Protein AF-A0A953Q3R1-F1 (afdb_monomer_lite)

Structure (mmCIF, N/CA/C/O backbone):
data_AF-A0A953Q3R1-F1
#
_entry.id   AF-A0A953Q3R1-F1
#
loop_
_atom_site.group_PDB
_atom_site.id
_atom_site.type_symbol
_atom_site.label_atom_id
_atom_site.label_alt_id
_atom_site.label_comp_id
_atom_site.label_asym_id
_atom_site.label_entity_id
_atom_site.label_seq_id
_atom_site.pdbx_PDB_ins_code
_atom_site.Cartn_x
_atom_site.Cartn_y
_atom_site.Cartn_z
_atom_site.occupancy
_atom_site.B_iso_or_equiv
_atom_site.auth_seq_id
_atom_site.auth_comp_id
_atom_site.auth_asym_id
_atom_site.auth_atom_id
_atom_site.pdbx_PDB_model_num
ATOM 1 N N . MET A 1 1 ? -3.026 -14.403 -9.479 1.00 93.06 1 MET A N 1
ATOM 2 C CA . MET A 1 1 ? -3.197 -15.308 -8.324 1.00 93.06 1 MET A CA 1
ATOM 3 C C . MET A 1 1 ? -4.634 -15.255 -7.835 1.00 93.06 1 MET A C 1
ATOM 5 O O . MET A 1 1 ? -5.093 -14.195 -7.421 1.00 93.06 1 MET A O 1
ATOM 9 N N . ARG A 1 2 ? -5.369 -16.370 -7.931 1.00 95.94 2 ARG A N 1
ATOM 10 C CA . ARG A 1 2 ? -6.785 -16.411 -7.538 1.00 95.94 2 ARG A CA 1
ATOM 11 C C . ARG A 1 2 ? -7.108 -17.601 -6.642 1.00 95.94 2 ARG A C 1
ATOM 13 O O . ARG A 1 2 ? -6.567 -18.674 -6.892 1.00 95.94 2 ARG A O 1
ATOM 20 N N . GLN A 1 3 ? -8.003 -17.408 -5.670 1.00 97.19 3 GLN A N 1
ATOM 21 C CA . GLN A 1 3 ? -8.565 -18.474 -4.820 1.00 97.19 3 GLN A CA 1
ATOM 22 C C . GLN A 1 3 ? -7.529 -19.300 -4.040 1.00 97.19 3 GLN A C 1
ATOM 24 O O . GLN A 1 3 ? -7.697 -20.502 -3.844 1.00 97.19 3 GLN A O 1
ATOM 29 N N . ASN A 1 4 ? -6.450 -18.658 -3.593 1.00 98.00 4 ASN A N 1
ATOM 30 C CA . ASN A 1 4 ? -5.433 -19.294 -2.756 1.00 98.00 4 ASN A CA 1
ATOM 31 C C . ASN A 1 4 ? -5.727 -19.066 -1.272 1.00 98.00 4 ASN A C 1
ATOM 33 O O . ASN A 1 4 ? -6.305 -18.041 -0.914 1.00 98.00 4 ASN A O 1
ATOM 37 N N . TYR A 1 5 ? -5.265 -19.988 -0.425 1.00 98.56 5 TYR A N 1
ATOM 38 C CA . TYR A 1 5 ? -5.173 -19.786 1.019 1.00 98.56 5 TYR A CA 1
ATOM 39 C C . TYR A 1 5 ? -3.707 -19.888 1.452 1.00 98.56 5 TYR A C 1
ATOM 41 O O . TYR A 1 5 ? -3.136 -20.977 1.429 1.00 98.56 5 TYR A O 1
ATOM 49 N N . ALA A 1 6 ? -3.089 -18.756 1.791 1.00 98.38 6 ALA A N 1
ATOM 50 C CA . ALA A 1 6 ? -1.684 -18.675 2.189 1.00 98.38 6 ALA A CA 1
ATOM 51 C C . ALA A 1 6 ? -1.583 -18.241 3.652 1.00 98.38 6 ALA A C 1
ATOM 53 O O . ALA A 1 6 ? -1.945 -17.114 3.996 1.00 98.38 6 ALA A O 1
ATOM 54 N N . HIS A 1 7 ? -1.117 -19.133 4.523 1.00 98.56 7 HIS A N 1
ATOM 55 C CA . HIS A 1 7 ? -1.183 -18.893 5.957 1.00 98.56 7 HIS A CA 1
ATOM 56 C C . HIS A 1 7 ? 0.028 -19.412 6.725 1.00 98.56 7 HIS A C 1
ATOM 58 O O . HIS A 1 7 ? 0.685 -20.361 6.299 1.00 98.56 7 HIS A O 1
ATOM 64 N N . ASP A 1 8 ? 0.280 -18.787 7.879 1.00 98.44 8 ASP A N 1
ATOM 65 C CA . ASP A 1 8 ? 1.311 -19.176 8.848 1.00 98.44 8 ASP A CA 1
ATOM 66 C C . ASP A 1 8 ? 2.733 -19.251 8.239 1.00 98.44 8 ASP A C 1
ATOM 68 O O . ASP A 1 8 ? 3.597 -20.005 8.699 1.00 98.44 8 ASP A O 1
ATOM 72 N N . ASN A 1 9 ? 2.995 -18.464 7.188 1.00 97.75 9 ASN A N 1
ATOM 73 C CA . ASN A 1 9 ? 4.313 -18.387 6.569 1.00 97.75 9 ASN A CA 1
ATOM 74 C C . ASN A 1 9 ? 5.266 -17.501 7.382 1.00 97.75 9 ASN A C 1
ATOM 76 O O . ASN A 1 9 ? 4.878 -16.494 7.968 1.00 97.75 9 ASN A O 1
ATOM 80 N N . VAL A 1 10 ? 6.563 -17.818 7.326 1.00 96.62 10 VAL A N 1
ATOM 81 C CA . VAL A 1 10 ? 7.627 -16.906 7.796 1.00 96.62 10 VAL A CA 1
ATOM 82 C C . VAL A 1 10 ? 7.818 -15.727 6.825 1.00 96.62 10 VAL A C 1
ATOM 84 O O . VAL A 1 10 ? 8.312 -14.671 7.207 1.00 96.62 10 VAL A O 1
ATOM 87 N N . GLY A 1 11 ? 7.441 -15.913 5.559 1.00 95.06 11 GLY A N 1
ATOM 88 C CA . GLY A 1 11 ? 7.434 -14.880 4.523 1.00 95.06 11 GLY A CA 1
ATOM 89 C C . GLY A 1 11 ? 6.051 -14.247 4.334 1.00 95.06 11 GLY A C 1
ATOM 90 O O . GLY A 1 11 ? 5.187 -14.411 5.195 1.00 95.06 11 GLY A O 1
ATOM 91 N N . PRO A 1 12 ? 5.836 -13.516 3.228 1.00 97.44 12 PRO A N 1
ATOM 92 C CA . PRO A 1 12 ? 4.524 -12.978 2.887 1.00 97.44 12 PRO A CA 1
ATOM 93 C C . PRO A 1 12 ? 3.537 -14.070 2.465 1.00 97.44 12 PRO A C 1
ATOM 95 O O . PRO A 1 12 ? 3.939 -15.188 2.137 1.00 97.44 12 PRO A O 1
ATOM 98 N N . GLY A 1 13 ? 2.250 -13.723 2.436 1.00 98.31 13 GLY A N 1
ATOM 99 C CA . GLY A 1 13 ? 1.207 -14.591 1.891 1.00 98.31 13 GLY A CA 1
ATOM 100 C C . GLY A 1 13 ? 1.335 -14.736 0.373 1.00 98.31 13 GLY A C 1
ATOM 101 O O . GLY A 1 13 ? 1.533 -15.837 -0.137 1.00 98.31 13 GLY A O 1
ATOM 102 N N . LEU A 1 14 ? 1.257 -13.618 -0.352 1.00 98.38 14 LEU A N 1
ATOM 103 C CA . LEU A 1 14 ? 1.415 -13.534 -1.806 1.00 98.38 14 LEU A CA 1
ATOM 104 C C . LEU A 1 14 ? 2.330 -12.359 -2.158 1.00 98.38 14 LEU A C 1
ATOM 106 O O . LEU A 1 14 ? 2.181 -11.269 -1.610 1.00 98.38 14 LEU A O 1
ATOM 110 N N . TRP A 1 15 ? 3.266 -12.560 -3.084 1.00 98.25 15 TRP A N 1
ATOM 111 C CA . TRP A 1 15 ? 4.234 -11.527 -3.453 1.00 98.25 15 TRP A CA 1
ATOM 112 C C . TRP A 1 15 ? 4.624 -11.634 -4.922 1.00 98.25 15 TRP A C 1
ATOM 114 O O . TRP A 1 15 ? 5.048 -12.694 -5.383 1.00 98.25 15 TRP A O 1
ATOM 124 N N . THR A 1 16 ? 4.510 -10.525 -5.644 1.00 97.88 16 THR A N 1
ATOM 125 C CA . THR A 1 16 ? 5.228 -10.310 -6.903 1.00 97.88 16 THR A CA 1
ATOM 126 C C . THR A 1 16 ? 6.340 -9.311 -6.688 1.00 97.88 16 THR A C 1
ATOM 128 O O . THR A 1 16 ? 6.097 -8.202 -6.204 1.00 97.88 16 THR A O 1
ATOM 131 N N . ASP A 1 17 ? 7.531 -9.700 -7.111 1.00 96.69 17 ASP A N 1
ATOM 132 C CA . ASP A 1 17 ? 8.727 -8.883 -7.038 1.00 96.69 17 ASP A CA 1
ATOM 133 C C . ASP A 1 17 ? 9.319 -8.731 -8.439 1.00 96.69 17 ASP A C 1
ATOM 135 O O . ASP A 1 17 ? 9.545 -9.724 -9.135 1.00 96.69 17 ASP A O 1
ATOM 139 N N . ILE A 1 18 ? 9.559 -7.478 -8.825 1.00 96.75 18 ILE A N 1
ATOM 140 C CA . ILE A 1 18 ? 10.292 -7.054 -10.025 1.00 96.75 18 ILE A CA 1
ATOM 141 C C . ILE A 1 18 ? 9.583 -7.320 -11.356 1.00 96.75 18 ILE A C 1
ATOM 143 O O . ILE A 1 18 ? 9.464 -8.458 -11.800 1.00 96.75 18 ILE A O 1
ATOM 147 N N . ASN A 1 19 ? 9.246 -6.239 -12.071 1.00 96.50 19 ASN A N 1
ATOM 148 C CA . ASN A 1 19 ? 8.762 -6.263 -13.462 1.00 96.50 19 ASN A CA 1
ATOM 149 C C . ASN A 1 19 ? 7.569 -7.195 -13.699 1.00 96.50 19 ASN A C 1
ATOM 151 O O . ASN A 1 19 ? 7.420 -7.761 -14.784 1.00 96.50 19 ASN A O 1
ATOM 155 N N . ASN A 1 20 ? 6.723 -7.374 -12.689 1.00 97.31 20 ASN A N 1
ATOM 156 C CA . ASN A 1 20 ? 5.452 -8.038 -12.906 1.00 97.31 20 ASN A CA 1
ATOM 157 C C . ASN A 1 20 ? 4.489 -7.004 -13.471 1.00 97.31 20 ASN A C 1
ATOM 159 O O . ASN A 1 20 ? 4.447 -5.871 -12.997 1.00 97.31 20 ASN A O 1
ATOM 163 N N . ASP A 1 21 ? 3.748 -7.391 -14.496 1.00 96.88 21 ASP A N 1
ATOM 164 C CA . ASP A 1 21 ? 2.864 -6.495 -15.223 1.00 96.88 21 ASP A CA 1
ATOM 165 C C . ASP A 1 21 ? 1.551 -7.222 -15.518 1.00 96.88 21 ASP A C 1
ATOM 167 O O . ASP A 1 21 ? 1.567 -8.416 -15.833 1.00 96.88 21 ASP A O 1
ATOM 171 N N . TYR A 1 22 ? 0.423 -6.528 -15.376 1.00 97.44 22 TYR A N 1
ATOM 172 C CA . TYR A 1 22 ? -0.930 -7.091 -15.489 1.00 97.44 22 TYR A CA 1
ATOM 173 C C . TYR A 1 22 ? -1.185 -8.270 -14.534 1.00 97.44 22 TYR A C 1
ATOM 175 O O . TYR A 1 22 ? -1.497 -9.391 -14.949 1.00 97.44 22 TYR A O 1
ATOM 183 N N . VAL A 1 23 ? -1.064 -8.013 -13.226 1.00 97.75 23 VAL A N 1
ATOM 184 C CA . VAL A 1 23 ? -1.263 -9.021 -12.170 1.00 97.75 23 VAL A CA 1
ATOM 185 C C . VAL A 1 23 ? -2.607 -8.859 -11.465 1.00 97.75 23 VAL A C 1
ATOM 187 O O . VAL A 1 23 ? -2.874 -7.840 -10.838 1.00 97.75 23 VAL A O 1
ATOM 190 N N . ASP A 1 24 ? -3.397 -9.932 -11.438 1.00 98.19 24 ASP A N 1
ATOM 191 C CA . ASP A 1 24 ? -4.604 -10.006 -10.611 1.00 98.19 24 ASP A CA 1
ATOM 192 C C . ASP A 1 24 ? -4.358 -10.774 -9.308 1.00 98.19 24 ASP A C 1
ATOM 194 O O . ASP A 1 24 ? -4.009 -11.958 -9.346 1.00 98.19 24 ASP A O 1
ATOM 198 N N . TYR A 1 25 ? -4.648 -10.162 -8.164 1.00 98.75 25 TYR A N 1
ATOM 199 C CA . TYR A 1 25 ? -4.830 -10.830 -6.875 1.00 98.75 25 TYR A CA 1
ATOM 200 C C . TYR A 1 25 ? -6.314 -10.834 -6.541 1.00 98.75 25 TYR A C 1
ATOM 202 O O . TYR A 1 25 ? -6.860 -9.813 -6.131 1.00 98.75 25 TYR A O 1
ATOM 210 N N . GLU A 1 26 ? -6.985 -11.966 -6.732 1.00 98.81 26 GLU A N 1
ATOM 211 C CA . GLU A 1 26 ? -8.440 -12.020 -6.604 1.00 98.81 26 GLU A CA 1
ATOM 212 C C . GLU A 1 26 ? -8.941 -13.190 -5.754 1.00 98.81 26 GLU A C 1
ATOM 214 O O . GLU A 1 26 ? -8.576 -14.344 -5.986 1.00 98.81 26 GLU A O 1
ATOM 219 N N . ASN A 1 27 ? -9.869 -12.910 -4.834 1.00 98.75 27 ASN A N 1
ATOM 220 C CA . ASN A 1 27 ? -10.543 -13.925 -4.016 1.00 98.75 27 ASN A CA 1
ATOM 221 C C . ASN A 1 27 ? -9.566 -14.830 -3.243 1.00 98.75 27 ASN A C 1
ATOM 223 O O . ASN A 1 27 ? -9.834 -16.017 -3.071 1.00 98.75 27 ASN A O 1
ATOM 227 N N . ASN A 1 28 ? -8.405 -14.311 -2.838 1.00 98.88 28 ASN A N 1
ATOM 228 C CA . ASN A 1 28 ? -7.464 -15.037 -1.991 1.00 98.88 28 ASN A CA 1
ATOM 229 C C . ASN A 1 28 ? -7.772 -14.797 -0.512 1.00 98.88 28 ASN A C 1
ATOM 231 O O . ASN A 1 28 ? -8.385 -13.796 -0.139 1.00 98.88 28 ASN A O 1
ATOM 235 N N . HIS A 1 29 ? -7.287 -15.706 0.324 1.00 98.81 29 HIS A N 1
ATOM 236 C CA . HIS A 1 29 ? -7.254 -15.571 1.770 1.00 98.81 29 HIS A CA 1
ATOM 237 C C . HIS A 1 29 ? -5.799 -15.647 2.234 1.00 98.81 29 HIS A C 1
ATOM 239 O O . HIS A 1 29 ? -5.105 -16.621 1.938 1.00 98.81 29 HIS A O 1
ATOM 245 N N . THR A 1 30 ? -5.320 -14.629 2.937 1.00 98.81 30 THR A N 1
ATOM 246 C CA . THR A 1 30 ? -4.020 -14.661 3.614 1.00 98.81 30 THR A CA 1
ATOM 247 C C . THR A 1 30 ? -4.225 -14.514 5.116 1.00 98.81 30 THR A C 1
ATOM 249 O O . THR A 1 30 ? -5.105 -13.764 5.542 1.00 98.81 30 THR A O 1
ATOM 252 N N . ALA A 1 31 ? -3.499 -15.302 5.914 1.00 98.81 31 ALA A N 1
ATOM 253 C CA . ALA A 1 31 ? -3.668 -15.278 7.363 1.00 98.81 31 ALA A CA 1
ATOM 254 C C . ALA A 1 31 ? -2.389 -15.591 8.152 1.00 98.81 31 ALA A C 1
ATOM 256 O O . ALA A 1 31 ? -1.772 -16.634 7.932 1.00 98.81 31 ALA A O 1
ATOM 257 N N . ARG A 1 32 ? -2.069 -14.782 9.170 1.00 98.56 32 ARG A N 1
ATOM 258 C CA . ARG A 1 32 ? -0.986 -15.042 10.150 1.00 98.56 32 ARG A CA 1
ATOM 259 C C . ARG A 1 32 ? 0.399 -15.252 9.527 1.00 98.56 32 ARG A C 1
ATOM 261 O O . ARG A 1 32 ? 1.237 -15.977 10.064 1.00 98.56 32 ARG A O 1
ATOM 268 N N . ASN A 1 33 ? 0.648 -14.648 8.378 1.00 98.44 33 ASN A N 1
ATOM 269 C CA . ASN A 1 33 ? 1.961 -14.596 7.768 1.00 98.44 33 ASN A CA 1
ATOM 270 C C . ASN A 1 33 ? 2.806 -13.548 8.500 1.00 98.44 33 ASN A C 1
ATOM 272 O O . ASN A 1 33 ? 2.347 -12.445 8.804 1.00 98.44 33 ASN A O 1
ATOM 276 N N . LEU A 1 34 ? 4.063 -13.883 8.784 1.00 97.00 34 LEU A N 1
ATOM 277 C CA . LEU A 1 34 ? 4.992 -12.938 9.398 1.00 97.00 34 LEU A CA 1
ATOM 278 C C . LEU A 1 34 ? 5.318 -11.790 8.425 1.00 97.00 34 LEU A C 1
ATOM 280 O O . LEU A 1 34 ? 5.400 -10.633 8.828 1.00 97.00 34 LEU A O 1
ATOM 284 N N . GLY A 1 35 ? 5.467 -12.097 7.132 1.00 95.94 35 GLY A N 1
ATOM 285 C CA . GLY A 1 35 ? 5.543 -11.089 6.075 1.00 95.94 35 GLY A CA 1
ATOM 286 C C . GLY A 1 35 ? 4.169 -10.520 5.713 1.00 95.94 35 GLY A C 1
ATOM 287 O O . GLY A 1 35 ? 3.144 -10.963 6.221 1.00 95.94 35 GLY A O 1
ATOM 288 N N . GLY A 1 36 ? 4.143 -9.518 4.829 1.00 97.31 36 GLY A N 1
ATOM 289 C CA . GLY A 1 36 ? 2.885 -8.893 4.411 1.00 97.31 36 GLY A CA 1
ATOM 290 C C . GLY A 1 36 ? 1.913 -9.881 3.762 1.00 97.31 36 GLY A C 1
ATOM 291 O O . GLY A 1 36 ? 2.337 -10.858 3.147 1.00 97.31 36 GLY A O 1
ATOM 292 N N . GLY A 1 37 ? 0.611 -9.630 3.886 1.00 98.62 37 GLY A N 1
ATOM 293 C CA . GLY A 1 37 ? -0.409 -10.517 3.319 1.00 98.62 37 GLY A CA 1
ATOM 294 C C . GLY A 1 37 ? -0.288 -10.588 1.799 1.00 98.62 37 GLY A C 1
ATOM 295 O O . GLY A 1 37 ? -0.018 -11.648 1.236 1.00 98.62 37 GLY A O 1
ATOM 296 N N . ILE A 1 38 ? -0.388 -9.430 1.144 1.00 98.81 38 ILE A N 1
ATOM 297 C CA . ILE A 1 38 ? -0.124 -9.242 -0.285 1.00 98.81 38 ILE A CA 1
ATOM 298 C C . ILE A 1 38 ? 0.930 -8.147 -0.466 1.00 98.81 38 ILE A C 1
ATOM 300 O O . ILE A 1 38 ? 0.770 -7.036 0.043 1.00 98.81 38 ILE A O 1
ATOM 304 N N . ILE A 1 39 ? 1.986 -8.441 -1.226 1.00 98.75 39 ILE A N 1
ATOM 305 C CA . ILE A 1 39 ? 3.032 -7.480 -1.586 1.00 98.75 39 ILE A CA 1
ATOM 306 C C . ILE A 1 39 ? 3.129 -7.360 -3.111 1.00 98.75 39 ILE A C 1
ATOM 308 O O . ILE A 1 39 ? 3.352 -8.342 -3.817 1.00 98.75 39 ILE A O 1
ATOM 312 N N . GLN A 1 40 ? 3.013 -6.133 -3.611 1.00 98.50 40 GLN A N 1
ATOM 313 C CA . GLN A 1 40 ? 3.321 -5.772 -4.994 1.00 98.50 40 GLN A CA 1
ATOM 314 C C . GLN A 1 40 ? 4.571 -4.892 -4.970 1.00 98.50 40 GLN A C 1
ATOM 316 O O . GLN A 1 40 ? 4.520 -3.762 -4.477 1.00 98.50 40 GLN A O 1
ATOM 321 N N . GLU A 1 41 ? 5.696 -5.404 -5.465 1.00 98.50 41 GLU A N 1
ATOM 322 C CA . GLU A 1 41 ? 6.975 -4.705 -5.390 1.00 98.50 41 GLU A CA 1
ATOM 323 C C . GLU A 1 41 ? 7.598 -4.446 -6.764 1.00 98.50 41 GLU A C 1
ATOM 325 O O . GLU A 1 41 ? 7.704 -5.352 -7.592 1.00 98.50 41 GLU A O 1
ATOM 330 N N . ILE A 1 42 ? 8.028 -3.195 -6.980 1.00 98.50 42 ILE A N 1
ATOM 331 C CA . ILE A 1 42 ? 8.731 -2.696 -8.172 1.00 98.50 42 ILE A CA 1
ATOM 332 C C . ILE A 1 42 ? 8.185 -3.283 -9.476 1.00 98.50 42 ILE A C 1
ATOM 334 O O . ILE A 1 42 ? 8.884 -3.938 -10.250 1.00 98.50 42 ILE A O 1
ATOM 338 N N . SER A 1 43 ? 6.881 -3.095 -9.654 1.00 98.25 43 SER A N 1
ATOM 339 C CA . SER A 1 43 ? 6.057 -3.737 -10.676 1.00 98.25 43 SER A CA 1
ATOM 340 C C . SER A 1 43 ? 4.946 -2.781 -11.149 1.00 98.25 43 SER A C 1
ATOM 342 O O . SER A 1 43 ? 4.833 -1.653 -10.665 1.00 98.25 43 SER A O 1
ATOM 344 N N . TYR A 1 44 ? 4.119 -3.217 -12.095 1.00 98.19 44 TYR A N 1
ATOM 345 C CA . TYR A 1 44 ? 3.162 -2.379 -12.824 1.00 98.19 44 TYR A CA 1
ATOM 346 C C . TYR A 1 44 ? 1.790 -3.055 -12.942 1.00 98.19 44 TYR A C 1
ATOM 348 O O . TYR A 1 44 ?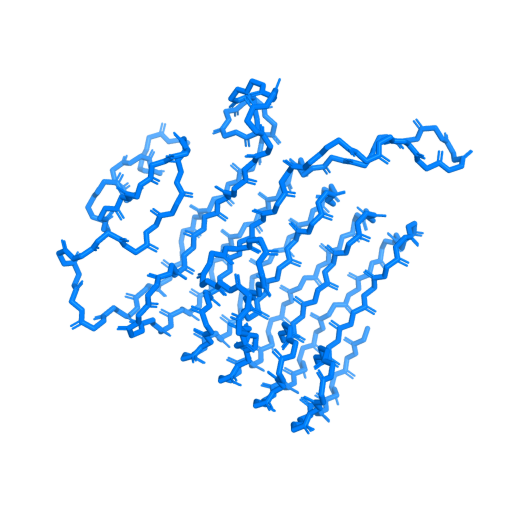 1.671 -4.256 -12.693 1.00 98.19 44 TYR A O 1
ATOM 356 N N . HIS A 1 45 ? 0.769 -2.264 -13.289 1.00 98.38 45 HIS A N 1
ATOM 357 C CA . HIS A 1 45 ? -0.588 -2.683 -13.665 1.00 98.38 45 HIS A CA 1
ATOM 358 C C . HIS A 1 45 ? -1.111 -3.878 -12.857 1.00 98.38 45 HIS A C 1
ATOM 360 O O . HIS A 1 45 ? -1.149 -5.010 -13.339 1.00 98.38 45 HIS A O 1
ATOM 366 N N . ALA A 1 46 ? -1.518 -3.648 -11.611 1.00 98.75 46 ALA A N 1
ATOM 367 C CA . ALA A 1 46 ? -2.064 -4.714 -10.774 1.00 98.75 46 ALA A CA 1
ATOM 368 C C . ALA A 1 46 ? -3.479 -4.401 -10.300 1.00 98.75 46 ALA A C 1
ATOM 370 O O . ALA A 1 46 ? -3.827 -3.256 -10.020 1.00 98.75 46 ALA A O 1
ATOM 371 N N . THR A 1 47 ? -4.285 -5.445 -10.152 1.00 98.94 47 THR A N 1
ATOM 372 C CA . THR A 1 47 ? -5.599 -5.364 -9.525 1.00 98.94 47 THR A CA 1
ATOM 373 C C . THR A 1 47 ? -5.633 -6.290 -8.320 1.00 98.94 47 THR A C 1
ATOM 375 O O . THR A 1 47 ? -5.513 -7.508 -8.448 1.00 98.94 47 THR A O 1
ATOM 378 N N . ILE A 1 48 ? -5.815 -5.720 -7.132 1.00 98.94 48 ILE A N 1
ATOM 379 C CA . ILE A 1 48 ? -5.914 -6.450 -5.868 1.00 98.94 48 ILE A CA 1
ATOM 380 C C . ILE A 1 48 ? -7.342 -6.319 -5.367 1.00 98.94 48 ILE A C 1
ATOM 382 O O . ILE A 1 48 ? -7.733 -5.266 -4.864 1.00 98.94 48 ILE A O 1
ATOM 386 N N . ARG A 1 49 ? -8.138 -7.378 -5.517 1.00 98.94 49 ARG A N 1
ATOM 387 C CA . ARG A 1 49 ? -9.572 -7.300 -5.251 1.00 98.94 49 ARG A CA 1
ATOM 388 C C . ARG A 1 49 ? -10.194 -8.48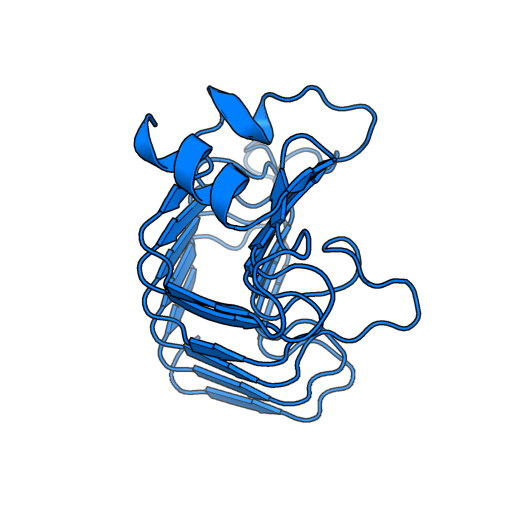3 -4.540 1.00 98.94 49 ARG A C 1
ATOM 390 O O . ARG A 1 49 ? -9.839 -9.632 -4.792 1.00 98.94 49 ARG A O 1
ATOM 397 N N . ASN A 1 50 ? -11.212 -8.200 -3.733 1.00 98.88 50 ASN A N 1
ATOM 398 C CA . ASN A 1 50 ? -12.053 -9.214 -3.089 1.00 98.88 50 ASN A CA 1
ATOM 399 C C . ASN A 1 50 ? -11.260 -10.243 -2.263 1.00 98.88 50 ASN A C 1
ATOM 401 O O . ASN A 1 50 ? -11.664 -11.399 -2.155 1.00 98.88 50 ASN A O 1
ATOM 405 N N . ASN A 1 51 ? -10.103 -9.859 -1.722 1.00 98.94 51 ASN A N 1
ATOM 406 C CA . ASN A 1 51 ? -9.297 -10.733 -0.876 1.00 98.94 51 ASN A CA 1
ATOM 407 C C . ASN A 1 51 ? -9.681 -10.554 0.601 1.00 98.94 51 ASN A C 1
ATOM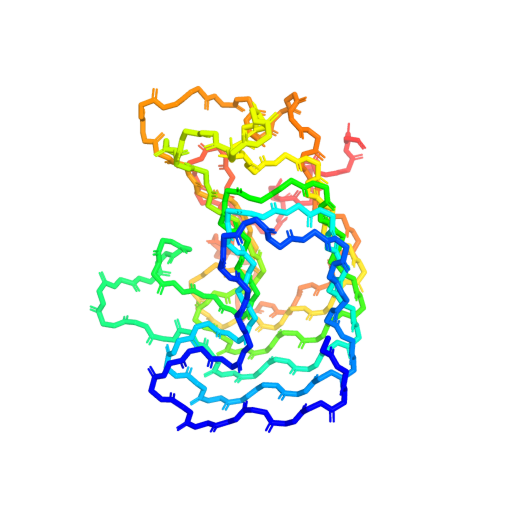 409 O O . ASN A 1 51 ? -10.096 -9.470 1.020 1.00 98.94 51 ASN A O 1
ATOM 413 N N . LEU A 1 52 ? -9.489 -11.610 1.391 1.00 98.94 52 LEU A N 1
ATOM 414 C CA . LEU A 1 52 ? -9.525 -11.575 2.853 1.00 98.94 52 LEU A CA 1
ATOM 415 C C . LEU A 1 52 ? -8.090 -11.652 3.388 1.00 98.94 52 LEU A C 1
ATOM 417 O O . LEU A 1 52 ? -7.379 -12.606 3.087 1.00 98.94 52 LEU A O 1
ATOM 421 N N . ILE A 1 53 ? -7.662 -10.652 4.153 1.00 98.88 53 ILE A N 1
ATOM 422 C CA . ILE A 1 53 ? -6.307 -10.549 4.705 1.00 98.88 53 ILE A CA 1
ATOM 423 C C . ILE A 1 53 ? -6.423 -10.378 6.220 1.00 98.88 53 ILE A C 1
ATOM 425 O O . ILE A 1 53 ? -7.051 -9.421 6.684 1.00 98.88 53 ILE A O 1
ATOM 429 N N . GLU A 1 54 ? -5.824 -11.284 6.991 1.00 98.69 54 GLU A N 1
ATOM 430 C CA . GLU A 1 54 ? -5.989 -11.335 8.447 1.00 98.69 54 GLU A CA 1
ATOM 431 C C . GLU A 1 54 ? -4.658 -11.541 9.181 1.00 98.69 54 GLU A C 1
ATOM 433 O O . GLU A 1 54 ? -3.893 -12.447 8.868 1.00 98.69 54 GLU A O 1
ATOM 438 N N . ASP A 1 55 ? -4.390 -10.734 10.210 1.00 98.44 55 ASP A N 1
ATOM 439 C CA . ASP A 1 55 ? -3.257 -10.933 11.132 1.00 98.44 55 ASP A CA 1
ATOM 440 C C . ASP A 1 55 ? -1.865 -11.032 10.455 1.00 98.44 55 ASP A C 1
ATOM 442 O O . ASP A 1 55 ? -0.954 -11.675 10.978 1.00 98.44 55 ASP A O 1
ATOM 446 N N . ASP A 1 56 ? -1.686 -10.401 9.290 1.00 98.62 56 ASP A N 1
ATOM 447 C CA . ASP A 1 56 ? -0.456 -10.478 8.492 1.00 98.62 56 ASP A CA 1
ATOM 448 C C . ASP A 1 56 ? 0.516 -9.305 8.752 1.00 98.62 56 ASP A C 1
ATOM 450 O O . ASP A 1 56 ? 0.131 -8.196 9.152 1.00 98.62 56 ASP A O 1
ATOM 454 N N . GLY A 1 57 ? 1.797 -9.520 8.435 1.00 97.50 57 GLY A N 1
ATOM 455 C CA . GLY A 1 57 ? 2.771 -8.446 8.219 1.00 97.50 57 GLY A CA 1
ATOM 456 C C . GLY A 1 57 ? 3.494 -7.923 9.455 1.00 97.50 57 GLY A C 1
ATOM 457 O O . GLY A 1 57 ? 4.018 -6.811 9.406 1.00 97.50 57 GLY A O 1
ATOM 458 N N . PHE A 1 58 ? 3.523 -8.675 10.556 1.00 96.12 58 PHE A N 1
ATOM 459 C CA . PHE A 1 58 ? 4.196 -8.260 11.788 1.00 96.12 58 PHE A CA 1
ATOM 460 C C . PHE A 1 58 ? 5.718 -8.404 11.702 1.00 96.12 58 PHE A C 1
ATOM 462 O O . PHE A 1 58 ? 6.253 -9.494 11.533 1.00 96.12 58 PHE A O 1
ATOM 469 N N . SER A 1 59 ? 6.437 -7.300 11.912 1.00 93.38 59 SER A N 1
ATOM 470 C CA . SER A 1 59 ? 7.897 -7.263 11.838 1.00 93.38 59 SER A CA 1
ATOM 471 C C . SER A 1 59 ? 8.529 -6.806 13.149 1.00 93.38 59 SER A C 1
ATOM 473 O O . SER A 1 59 ? 8.115 -5.819 13.753 1.00 93.38 59 SER A O 1
ATOM 475 N N . SER A 1 60 ? 9.603 -7.478 13.569 1.00 93.19 60 SER A N 1
ATOM 476 C CA . SER A 1 60 ? 10.419 -7.039 14.710 1.00 93.19 60 SER A CA 1
ATOM 477 C C . SER A 1 60 ? 11.268 -5.802 14.404 1.00 93.19 60 SER A C 1
ATOM 479 O O . SER A 1 60 ? 11.819 -5.199 15.321 1.00 93.19 60 SER A O 1
ATOM 481 N N . ASN A 1 61 ? 11.409 -5.435 13.127 1.00 94.06 61 ASN A N 1
ATOM 482 C CA . ASN A 1 61 ? 12.258 -4.322 12.692 1.00 94.06 61 ASN A CA 1
ATOM 483 C C . ASN A 1 61 ? 11.555 -2.961 12.799 1.00 94.06 61 ASN A C 1
ATOM 485 O O . ASN A 1 61 ? 12.209 -1.921 12.748 1.00 94.06 61 ASN A O 1
ATOM 489 N N . GLY A 1 62 ? 10.235 -2.961 12.974 1.00 95.88 62 GLY A N 1
ATOM 490 C CA . GLY A 1 62 ? 9.436 -1.763 13.163 1.00 95.88 62 GLY A CA 1
ATOM 491 C C . GLY A 1 62 ? 7.992 -1.977 12.738 1.00 95.88 62 GLY A C 1
ATOM 492 O O . GLY A 1 62 ? 7.625 -3.024 12.217 1.00 95.88 62 GLY A O 1
ATOM 493 N N . ASN A 1 63 ? 7.176 -0.953 12.959 1.00 96.75 63 ASN A N 1
ATOM 494 C CA . ASN A 1 63 ? 5.722 -1.024 12.825 1.00 96.75 63 ASN A CA 1
ATOM 495 C C . ASN A 1 63 ? 5.146 -0.097 11.743 1.00 96.75 63 ASN A C 1
ATOM 497 O O . ASN A 1 63 ? 3.934 0.042 11.637 1.00 96.75 63 ASN A O 1
ATOM 501 N N . THR A 1 64 ? 5.993 0.548 10.943 1.00 97.75 64 THR A N 1
ATOM 502 C CA . THR A 1 64 ? 5.560 1.412 9.831 1.00 97.75 64 THR A CA 1
ATOM 503 C C . THR A 1 64 ? 5.387 0.609 8.539 1.00 97.75 64 THR A C 1
ATOM 505 O O . THR A 1 64 ? 5.872 -0.521 8.445 1.00 97.75 64 THR A O 1
ATOM 508 N N . PHE A 1 65 ? 4.784 1.217 7.510 1.00 98.50 65 PHE A N 1
ATOM 509 C CA . PHE A 1 65 ? 4.661 0.608 6.179 1.00 98.50 65 PHE A CA 1
ATOM 510 C C . PHE A 1 65 ? 5.998 0.134 5.589 1.00 98.50 65 PHE A C 1
ATOM 512 O O . PHE A 1 65 ? 5.987 -0.812 4.815 1.00 98.50 65 PHE A O 1
ATOM 519 N N . TRP A 1 66 ? 7.144 0.694 6.004 1.00 97.88 66 TRP A N 1
ATOM 520 C CA . TRP A 1 66 ? 8.477 0.212 5.609 1.00 97.88 66 TRP A CA 1
ATOM 521 C C . TRP A 1 66 ? 8.752 -1.255 5.954 1.00 97.88 66 TRP A C 1
ATOM 523 O O . TRP A 1 66 ? 9.650 -1.852 5.367 1.00 97.88 66 TRP A O 1
ATOM 533 N N . TYR A 1 67 ? 8.031 -1.814 6.927 1.00 97.38 67 TYR A N 1
ATOM 534 C CA . TYR A 1 67 ? 8.333 -3.125 7.498 1.00 97.38 67 TYR A CA 1
ATOM 535 C C . TYR A 1 67 ? 7.254 -4.177 7.256 1.00 97.38 67 TYR A C 1
ATOM 537 O O . TYR A 1 67 ? 7.554 -5.363 7.364 1.00 97.38 67 TYR A O 1
ATOM 545 N N . GLY A 1 68 ? 6.023 -3.772 6.941 1.00 97.69 68 GLY A N 1
ATOM 546 C CA . GLY A 1 68 ? 4.938 -4.711 6.676 1.00 97.69 68 GLY A CA 1
ATOM 547 C C . GLY A 1 68 ? 3.554 -4.075 6.708 1.00 97.69 68 GLY A C 1
ATOM 548 O O . GLY A 1 68 ? 3.348 -3.011 7.297 1.00 97.69 68 GLY A O 1
ATOM 549 N N . ALA A 1 69 ? 2.611 -4.745 6.055 1.00 98.69 69 ALA A N 1
ATOM 550 C CA . ALA A 1 69 ? 1.194 -4.411 6.026 1.00 98.69 69 ALA A CA 1
ATOM 551 C C . ALA A 1 69 ? 0.383 -5.631 5.564 1.00 98.69 69 ALA A C 1
ATOM 553 O O . ALA A 1 69 ? 0.953 -6.600 5.058 1.00 98.69 69 ALA A O 1
ATOM 554 N N . GLY A 1 70 ? -0.940 -5.561 5.682 1.00 98.81 70 GLY A N 1
ATOM 555 C CA . GLY A 1 70 ? -1.838 -6.526 5.062 1.00 98.81 70 GLY A CA 1
ATOM 556 C C . GLY A 1 70 ? -1.737 -6.471 3.537 1.00 98.81 70 GLY A C 1
ATOM 557 O O . GLY A 1 70 ? -1.518 -7.497 2.900 1.00 98.81 70 GLY A O 1
ATOM 558 N N . ILE A 1 71 ? -1.813 -5.269 2.956 1.00 98.94 71 ILE A N 1
ATOM 559 C CA . ILE A 1 71 ? -1.564 -5.033 1.526 1.00 98.94 71 ILE A CA 1
ATOM 560 C C . ILE A 1 71 ? -0.516 -3.924 1.389 1.00 98.94 71 ILE A C 1
ATOM 562 O O . ILE A 1 71 ? -0.748 -2.792 1.821 1.00 98.94 71 ILE A O 1
ATOM 566 N N . LEU A 1 72 ? 0.633 -4.245 0.788 1.00 98.88 72 LEU A N 1
ATOM 567 C CA . LEU A 1 72 ? 1.770 -3.333 0.651 1.00 98.88 72 LEU A CA 1
ATOM 568 C C . LEU A 1 72 ? 2.175 -3.139 -0.814 1.00 98.88 72 LEU A C 1
ATOM 570 O O . LEU A 1 72 ? 2.579 -4.084 -1.491 1.00 98.88 72 LEU A O 1
ATOM 574 N N . LEU A 1 73 ? 2.122 -1.891 -1.281 1.00 98.81 73 LEU A N 1
ATOM 575 C CA . LEU A 1 73 ? 2.533 -1.493 -2.625 1.00 98.81 73 LEU A CA 1
ATOM 576 C C . LEU A 1 73 ? 3.876 -0.768 -2.546 1.00 98.81 73 LEU A C 1
ATOM 578 O O . LEU A 1 73 ? 3.950 0.387 -2.136 1.00 98.81 73 LEU A O 1
ATOM 582 N N . SER A 1 74 ? 4.961 -1.423 -2.931 1.00 98.62 74 SER A N 1
ATOM 583 C CA . SER A 1 74 ? 6.298 -0.834 -2.880 1.00 98.62 74 SER A CA 1
ATOM 584 C C . SER A 1 74 ? 6.741 -0.453 -4.284 1.00 98.62 74 SER A C 1
ATOM 586 O O . SER A 1 74 ? 6.913 -1.320 -5.141 1.00 98.62 74 SER A O 1
ATOM 588 N N . ASN A 1 75 ? 6.896 0.852 -4.534 1.00 98.75 75 ASN A N 1
ATOM 589 C CA . ASN A 1 75 ? 7.408 1.393 -5.796 1.00 98.75 75 ASN A CA 1
ATOM 590 C C . ASN A 1 75 ? 6.708 0.826 -7.050 1.00 98.75 75 ASN A C 1
ATOM 592 O O . ASN A 1 75 ? 7.371 0.524 -8.042 1.00 98.75 75 ASN A O 1
ATOM 596 N N . SER A 1 76 ? 5.385 0.650 -6.984 1.00 98.69 76 SER A N 1
ATOM 597 C CA . SER A 1 76 ? 4.594 0.040 -8.056 1.00 98.69 76 SER A CA 1
ATOM 598 C C . SER A 1 76 ? 3.553 1.003 -8.615 1.00 98.69 76 SER A C 1
ATOM 600 O O . SER A 1 76 ? 2.891 1.702 -7.846 1.00 98.69 76 SER A O 1
ATOM 602 N N . SER A 1 77 ? 3.422 1.042 -9.942 1.00 98.62 77 SER A N 1
ATOM 603 C CA . SER A 1 77 ? 2.548 1.993 -10.641 1.00 98.62 77 SER A CA 1
ATOM 604 C C . SER A 1 77 ? 1.277 1.347 -11.186 1.00 98.62 77 SER A C 1
ATOM 606 O O . SER A 1 77 ? 1.265 0.154 -11.488 1.00 98.62 77 SER A O 1
ATOM 608 N N . ASP A 1 78 ? 0.228 2.157 -11.328 1.00 98.75 78 ASP A N 1
ATOM 609 C CA . ASP A 1 78 ? -1.045 1.787 -11.961 1.00 98.75 78 ASP A CA 1
ATOM 610 C C . ASP A 1 78 ? -1.718 0.589 -11.274 1.00 98.75 78 ASP A C 1
ATOM 612 O O . ASP A 1 78 ? -2.119 -0.390 -11.901 1.00 98.75 78 ASP A O 1
ATOM 616 N N . VAL A 1 79 ? -1.819 0.661 -9.944 1.00 98.88 79 VAL A N 1
ATOM 617 C CA . VAL A 1 79 ? -2.398 -0.402 -9.115 1.00 98.88 79 VAL A CA 1
ATOM 618 C C . VAL A 1 79 ? -3.766 0.010 -8.586 1.00 98.88 79 VAL A C 1
ATOM 620 O O . VAL A 1 79 ? -3.908 1.071 -7.984 1.00 98.88 79 VAL A O 1
ATOM 623 N N . GLU A 1 80 ? -4.760 -0.857 -8.743 1.00 98.94 80 GLU A N 1
ATOM 624 C CA . GLU A 1 80 ? -6.105 -0.688 -8.191 1.00 98.94 80 GLU A CA 1
ATOM 625 C C . GLU A 1 80 ? -6.350 -1.711 -7.071 1.00 98.94 80 GLU A C 1
ATOM 627 O O . GLU A 1 80 ? -6.092 -2.905 -7.233 1.00 98.94 80 GLU A O 1
ATOM 632 N N . VAL A 1 81 ? -6.830 -1.251 -5.915 1.00 98.94 81 VAL A N 1
ATOM 633 C CA . VAL A 1 81 ? -7.026 -2.057 -4.704 1.00 98.94 81 VAL A CA 1
ATOM 634 C C . VAL A 1 81 ? -8.441 -1.845 -4.183 1.00 98.94 81 VAL A C 1
ATOM 636 O O . VAL A 1 81 ? -8.723 -0.792 -3.608 1.00 98.94 81 VAL A O 1
ATOM 639 N N . TYR A 1 82 ? -9.327 -2.833 -4.350 1.00 98.94 82 TYR A N 1
ATOM 640 C CA . TYR A 1 82 ? -10.736 -2.669 -3.980 1.00 98.94 82 TYR A CA 1
ATOM 641 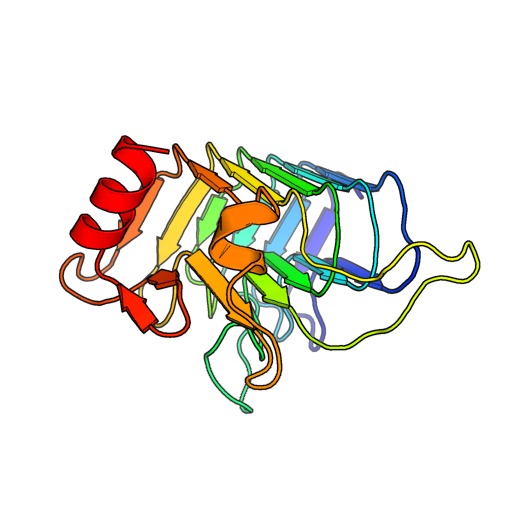C C . TYR A 1 82 ? -11.485 -3.910 -3.517 1.00 98.94 82 TYR A C 1
ATOM 643 O O . TYR A 1 82 ? -11.142 -5.037 -3.853 1.00 98.94 82 TYR A O 1
ATOM 651 N N . GLY A 1 83 ? -12.558 -3.718 -2.749 1.00 98.88 83 GLY A N 1
ATOM 652 C CA . GLY A 1 83 ? -13.403 -4.817 -2.275 1.00 98.88 83 GLY A CA 1
ATOM 653 C C . GLY A 1 83 ? -12.695 -5.782 -1.321 1.00 98.88 83 GLY A C 1
ATOM 654 O O . GLY A 1 83 ? -13.217 -6.859 -1.049 1.00 98.88 83 GLY A O 1
ATOM 655 N N . ASN A 1 84 ? -11.496 -5.447 -0.836 1.00 98.94 84 ASN A N 1
ATOM 656 C CA . ASN A 1 84 ? -10.758 -6.298 0.090 1.00 98.94 84 ASN A CA 1
ATOM 657 C C . ASN A 1 84 ? -11.235 -6.067 1.525 1.00 98.94 84 ASN A C 1
ATOM 659 O O . ASN A 1 84 ? -11.573 -4.945 1.908 1.00 98.94 84 ASN A O 1
ATOM 663 N N . THR A 1 85 ? -11.171 -7.122 2.330 1.00 98.94 85 THR A N 1
ATOM 664 C CA . THR A 1 85 ? -11.333 -7.052 3.783 1.00 98.94 85 THR A CA 1
ATOM 665 C C . THR A 1 85 ? -9.972 -7.279 4.426 1.00 98.94 85 THR A C 1
ATOM 667 O O . THR A 1 85 ? -9.418 -8.371 4.323 1.00 98.94 85 THR A O 1
ATOM 670 N N . VAL A 1 86 ? -9.435 -6.257 5.091 1.00 98.94 86 VAL A N 1
ATOM 671 C CA . VAL A 1 86 ? -8.136 -6.298 5.779 1.00 98.94 86 VAL A CA 1
ATOM 672 C C . VAL A 1 86 ? -8.369 -6.113 7.269 1.00 98.94 86 VAL A C 1
ATOM 674 O O . VAL A 1 86 ? -8.897 -5.088 7.694 1.00 98.94 86 VAL A O 1
ATOM 677 N N . THR A 1 87 ? -8.005 -7.102 8.078 1.00 98.69 87 THR A N 1
ATOM 678 C CA . THR A 1 87 ? -8.323 -7.105 9.510 1.00 98.69 87 THR A CA 1
ATOM 679 C C . THR A 1 87 ? -7.100 -7.448 10.343 1.00 98.69 87 THR A C 1
ATOM 681 O O . THR A 1 87 ? -6.399 -8.415 10.063 1.00 98.69 87 THR A O 1
ATOM 684 N N . ASN A 1 88 ? -6.845 -6.643 11.379 1.00 96.69 88 ASN A N 1
ATOM 685 C CA . ASN A 1 88 ? -5.840 -6.898 12.421 1.00 96.69 88 ASN A CA 1
ATOM 686 C C . ASN A 1 88 ? -4.406 -7.156 11.914 1.00 96.69 88 ASN A C 1
ATOM 688 O O . ASN A 1 88 ? -3.570 -7.693 12.636 1.00 96.69 88 ASN A O 1
ATOM 692 N N . CYS A 1 89 ? -4.091 -6.737 10.690 1.00 98.50 89 CYS A N 1
ATOM 693 C CA . CYS A 1 89 ? -2.727 -6.752 10.172 1.00 98.50 89 CYS A CA 1
ATOM 694 C C . CYS A 1 89 ? -1.877 -5.684 10.874 1.00 98.50 89 CYS A C 1
ATOM 696 O O . CYS A 1 89 ? -2.416 -4.711 11.414 1.00 98.50 89 CYS A O 1
ATOM 698 N N . MET A 1 90 ? -0.545 -5.823 10.837 1.00 97.88 90 MET A N 1
ATOM 699 C CA . MET A 1 90 ? 0.350 -4.855 11.492 1.00 97.88 90 MET A CA 1
ATOM 700 C C . MET A 1 90 ? 0.086 -3.424 11.018 1.00 97.88 90 MET A C 1
ATOM 702 O O . MET A 1 90 ? 0.022 -2.519 11.843 1.00 97.88 90 MET A O 1
ATOM 706 N N . ASN A 1 91 ? -0.083 -3.247 9.709 1.00 98.81 91 ASN A N 1
ATOM 707 C CA . ASN A 1 91 ? -0.667 -2.068 9.076 1.00 98.81 91 ASN A CA 1
ATOM 708 C C . ASN A 1 91 ? -1.723 -2.546 8.070 1.00 98.81 91 ASN A C 1
ATOM 710 O O . ASN A 1 91 ? -1.637 -3.682 7.605 1.00 98.81 91 ASN A O 1
ATOM 714 N N . GLY A 1 92 ? -2.687 -1.701 7.712 1.00 98.81 92 GLY A N 1
ATOM 715 C CA . GLY A 1 92 ? -3.746 -2.040 6.761 1.00 98.81 92 GLY A CA 1
ATOM 716 C C . GLY A 1 92 ? -3.269 -2.024 5.305 1.00 98.81 92 GLY A C 1
ATOM 717 O O . GLY A 1 92 ? -2.544 -2.922 4.874 1.00 98.81 92 GLY A O 1
ATOM 718 N N . ILE A 1 93 ? -3.694 -1.020 4.534 1.00 98.94 93 ILE A N 1
ATOM 719 C CA . ILE A 1 93 ? -3.384 -0.896 3.097 1.00 98.94 93 ILE A CA 1
ATOM 720 C C . ILE A 1 93 ? -2.512 0.331 2.865 1.00 98.94 93 ILE A C 1
ATOM 722 O O . ILE A 1 93 ? -2.924 1.448 3.168 1.00 98.94 93 ILE A O 1
ATOM 726 N N . GLY A 1 94 ? -1.332 0.170 2.279 1.00 98.69 94 GLY A N 1
ATOM 727 C CA . GLY A 1 94 ? -0.500 1.335 2.014 1.00 98.69 94 GLY A CA 1
ATOM 728 C C . GLY A 1 94 ? 0.639 1.106 1.052 1.00 98.69 94 GLY A C 1
ATOM 729 O O . GLY A 1 94 ? 0.809 0.022 0.495 1.00 98.69 94 GLY A O 1
ATOM 730 N N . GLY A 1 95 ? 1.413 2.167 0.847 1.00 98.75 95 GLY A N 1
ATOM 731 C CA . GLY A 1 95 ? 2.497 2.160 -0.118 1.00 98.75 95 GLY A CA 1
ATOM 732 C C . GLY A 1 95 ? 3.819 2.710 0.395 1.00 98.75 95 GLY A C 1
ATOM 733 O O . GLY A 1 95 ? 3.878 3.502 1.336 1.00 98.75 95 GLY A O 1
ATOM 734 N N . ILE A 1 96 ? 4.890 2.287 -0.268 1.00 98.88 96 ILE A N 1
ATOM 735 C CA . ILE A 1 96 ? 6.251 2.775 -0.081 1.00 98.88 96 ILE A CA 1
ATOM 736 C C . ILE A 1 96 ? 6.721 3.434 -1.373 1.00 98.88 96 ILE A C 1
ATOM 738 O O . ILE A 1 96 ? 6.652 2.833 -2.445 1.00 98.88 96 ILE A O 1
ATOM 742 N N . GLN A 1 97 ? 7.289 4.630 -1.248 1.00 98.81 97 GLN A N 1
ATOM 743 C CA . GLN A 1 97 ? 8.039 5.276 -2.316 1.00 98.81 97 GLN A CA 1
ATOM 744 C C . GLN A 1 97 ? 9.511 5.470 -1.929 1.00 98.81 97 GLN A C 1
ATOM 746 O O . GLN A 1 97 ? 9.857 6.334 -1.123 1.00 98.81 97 GLN A O 1
ATOM 751 N N . ALA A 1 98 ? 10.402 4.701 -2.548 1.00 98.31 98 ALA A N 1
ATOM 752 C CA . ALA A 1 98 ? 11.853 4.828 -2.400 1.00 98.31 98 ALA A CA 1
ATOM 753 C C . ALA A 1 98 ? 12.556 5.098 -3.744 1.00 98.31 98 ALA A C 1
ATOM 755 O O . ALA A 1 98 ? 11.930 5.138 -4.799 1.00 98.31 98 ALA A O 1
ATOM 756 N N . VAL A 1 99 ? 13.878 5.285 -3.726 1.00 97.81 99 VAL A N 1
ATOM 757 C CA . VAL A 1 99 ? 14.681 5.350 -4.958 1.00 97.81 99 VAL A CA 1
ATOM 758 C C . VAL A 1 99 ? 14.986 3.923 -5.411 1.00 97.81 99 VAL A C 1
ATOM 760 O O . VAL A 1 99 ? 15.782 3.239 -4.773 1.00 97.81 99 VAL A O 1
ATOM 763 N N . ARG A 1 100 ? 14.343 3.468 -6.493 1.00 97.06 100 ARG A N 1
ATOM 764 C CA . ARG A 1 100 ? 14.487 2.088 -7.002 1.00 97.06 100 ARG A CA 1
ATOM 765 C C . ARG A 1 100 ? 15.002 1.987 -8.442 1.00 97.06 100 ARG A C 1
ATOM 767 O O . ARG A 1 100 ? 15.327 0.891 -8.879 1.00 97.06 100 ARG A O 1
ATOM 774 N N . GLY A 1 101 ? 15.162 3.109 -9.143 1.00 96.75 101 GLY A N 1
ATOM 775 C CA . GLY A 1 101 ? 15.620 3.126 -10.535 1.00 96.75 101 GLY A CA 1
ATOM 776 C C . GLY A 1 101 ? 14.514 2.720 -11.507 1.00 96.75 101 GLY A C 1
ATOM 777 O O . GLY A 1 101 ? 13.343 2.998 -11.252 1.00 96.75 101 GLY A O 1
ATOM 778 N N . ASN A 1 102 ? 14.901 2.079 -12.609 1.00 97.81 102 ASN A N 1
ATOM 779 C CA . ASN A 1 102 ? 14.009 1.731 -13.712 1.00 97.81 102 ASN A CA 1
ATOM 780 C C . ASN A 1 102 ? 14.083 0.232 -14.030 1.00 97.81 102 ASN A C 1
ATOM 782 O O . ASN A 1 102 ? 15.107 -0.413 -13.777 1.00 97.81 102 ASN A O 1
ATOM 786 N N . GLY A 1 103 ? 13.016 -0.289 -14.630 1.00 95.12 103 GLY A N 1
ATOM 787 C CA . GLY A 1 103 ? 12.972 -1.611 -15.233 1.00 95.12 103 GLY A CA 1
ATOM 788 C C . GLY A 1 103 ? 13.810 -1.727 -16.514 1.00 95.12 103 GLY A C 1
ATOM 789 O O . GLY A 1 103 ? 14.295 -0.723 -17.047 1.00 95.12 103 GLY A O 1
ATOM 790 N N . PRO A 1 104 ? 14.013 -2.956 -17.026 1.00 93.94 104 PRO A N 1
ATOM 791 C CA . PRO A 1 104 ? 14.766 -3.220 -18.256 1.00 93.94 104 PRO A CA 1
ATOM 792 C C . PRO A 1 104 ? 14.197 -2.537 -19.507 1.00 93.94 104 PRO A C 1
ATOM 794 O O . PRO A 1 104 ? 14.931 -2.294 -20.462 1.00 93.94 104 PRO A O 1
ATOM 797 N N . ASP A 1 105 ? 12.902 -2.237 -19.504 1.00 91.62 105 ASP A N 1
ATOM 798 C CA . ASP A 1 105 ? 12.175 -1.503 -20.543 1.00 91.62 105 ASP A CA 1
ATOM 799 C C . ASP A 1 105 ? 12.301 0.028 -20.412 1.00 91.62 105 ASP A C 1
ATOM 801 O O . ASP A 1 105 ? 11.831 0.772 -21.273 1.00 91.62 105 ASP A O 1
ATOM 805 N N . GLY A 1 106 ? 12.974 0.506 -19.362 1.00 95.69 106 GLY A N 1
ATOM 806 C CA . GLY A 1 106 ? 13.183 1.918 -19.071 1.00 95.69 106 GLY A CA 1
ATOM 807 C C . GLY A 1 106 ? 12.071 2.568 -18.248 1.00 95.69 106 GLY A C 1
ATOM 808 O O . GLY A 1 106 ? 12.238 3.735 -17.879 1.00 95.69 106 GLY A O 1
ATOM 809 N N . LEU A 1 107 ? 10.991 1.850 -17.916 1.00 95.56 107 LEU A N 1
ATOM 810 C CA . LEU A 1 107 ? 9.923 2.373 -17.065 1.00 95.56 107 LEU A CA 1
ATOM 811 C C . LEU A 1 107 ? 10.429 2.582 -15.628 1.00 95.56 107 LEU A C 1
ATOM 813 O O . LEU A 1 107 ? 11.189 1.762 -15.114 1.00 95.56 107 LEU A O 1
ATOM 817 N N . PRO A 1 108 ? 10.060 3.679 -14.949 1.00 97.31 108 PRO A N 1
ATOM 818 C CA . PRO A 1 108 ? 10.526 3.940 -13.591 1.00 97.31 108 PRO A CA 1
ATOM 819 C C . PRO A 1 108 ? 9.804 3.052 -12.570 1.00 97.31 108 PRO A C 1
ATOM 821 O O . PRO A 1 108 ? 8.616 2.783 -12.704 1.00 97.31 108 PRO A O 1
ATOM 824 N N . TYR A 1 109 ? 10.493 2.636 -11.507 1.00 98.50 109 TYR A N 1
ATOM 825 C CA . TYR A 1 109 ? 9.864 1.983 -10.357 1.00 98.50 109 TYR A CA 1
ATOM 826 C C . TYR A 1 109 ? 9.402 3.033 -9.347 1.00 98.50 109 TYR A C 1
ATOM 828 O O . TYR A 1 109 ? 10.134 3.416 -8.425 1.00 98.50 109 TYR A O 1
ATOM 836 N N . VAL A 1 110 ? 8.186 3.533 -9.534 1.00 98.62 110 VAL A N 1
ATOM 837 C CA . VAL A 1 110 ? 7.575 4.559 -8.683 1.00 98.62 110 VAL A CA 1
ATOM 838 C C . VAL A 1 110 ? 6.202 4.110 -8.201 1.00 98.62 110 VAL A C 1
ATOM 840 O O . VAL A 1 110 ? 5.511 3.343 -8.862 1.00 98.62 110 VAL A O 1
ATOM 843 N N . LEU A 1 111 ? 5.817 4.578 -7.021 1.00 98.81 111 LEU A N 1
ATOM 844 C CA . LEU A 1 111 ? 4.475 4.456 -6.481 1.00 98.81 111 LEU A CA 1
ATOM 845 C C . LEU A 1 111 ? 3.616 5.575 -7.070 1.00 98.81 111 LEU A C 1
ATOM 847 O O . LEU A 1 111 ? 3.611 6.699 -6.562 1.00 98.81 111 LEU A O 1
ATOM 851 N N . GLN A 1 112 ? 2.935 5.281 -8.169 1.00 98.81 112 GLN A N 1
ATOM 852 C CA . GLN A 1 112 ? 2.165 6.253 -8.939 1.00 98.81 112 GLN A CA 1
ATOM 853 C C . GLN A 1 112 ? 0.833 5.644 -9.375 1.00 98.81 112 GLN A C 1
ATOM 855 O O . GLN A 1 112 ? 0.752 4.452 -9.652 1.00 98.81 112 GLN A O 1
ATOM 860 N N . ASN A 1 113 ? -0.217 6.462 -9.449 1.00 98.75 113 ASN A N 1
ATOM 861 C CA . ASN A 1 113 ? -1.562 6.044 -9.844 1.00 98.75 113 ASN A CA 1
ATOM 862 C C . ASN A 1 113 ? -2.128 4.883 -9.002 1.00 98.75 113 ASN A C 1
ATOM 864 O O . ASN A 1 113 ? -2.931 4.096 -9.498 1.00 98.75 113 ASN A O 1
ATOM 868 N N . LEU A 1 114 ? -1.741 4.778 -7.726 1.00 98.88 114 LEU A N 1
ATOM 869 C CA . LEU A 1 114 ? -2.359 3.848 -6.785 1.00 98.88 114 LEU A CA 1
ATOM 870 C C . LEU A 1 114 ? -3.794 4.293 -6.487 1.00 98.88 114 LEU A C 1
ATOM 872 O O . LEU A 1 114 ? -4.005 5.407 -6.011 1.00 98.88 114 LEU A O 1
ATOM 876 N N . TYR A 1 115 ? -4.770 3.416 -6.695 1.00 98.88 115 TYR A N 1
ATOM 877 C CA . TYR A 1 115 ? -6.158 3.657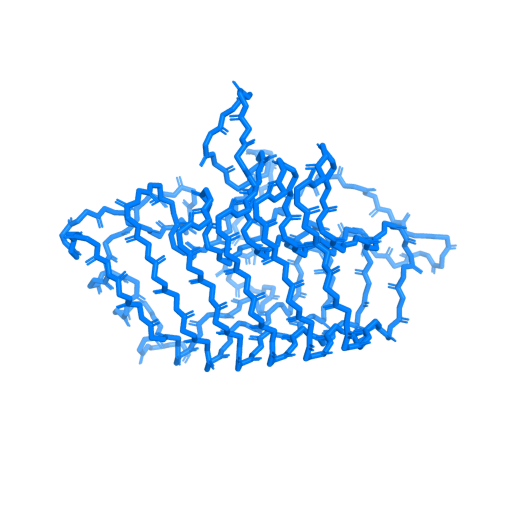 -6.329 1.00 98.88 115 TYR A CA 1
ATOM 878 C C . TYR A 1 115 ? -6.654 2.644 -5.308 1.00 98.88 115 TYR A C 1
ATOM 880 O O . TYR A 1 115 ? -6.948 1.505 -5.646 1.00 98.88 115 TYR A O 1
ATOM 888 N N . VAL A 1 116 ? -6.769 3.070 -4.053 1.00 98.94 116 VAL A N 1
ATOM 889 C CA . VAL A 1 116 ? -7.322 2.261 -2.966 1.00 98.94 116 VAL A CA 1
ATOM 890 C C . VAL A 1 116 ? -8.756 2.702 -2.713 1.00 98.94 116 VAL A C 1
ATOM 892 O O . VAL A 1 116 ? -8.979 3.830 -2.271 1.00 98.94 116 VAL A O 1
ATOM 895 N N . HIS A 1 117 ? -9.735 1.842 -2.986 1.00 98.81 117 HIS A N 1
ATOM 896 C CA . HIS A 1 117 ? -11.135 2.199 -2.784 1.00 98.81 117 HIS A CA 1
ATOM 897 C C . HIS A 1 117 ? -12.059 1.043 -2.447 1.00 98.81 117 HIS A C 1
ATOM 899 O O . HIS A 1 117 ? -11.740 -0.102 -2.709 1.00 98.81 117 HIS A O 1
ATOM 905 N N . ASP A 1 118 ? -13.202 1.338 -1.828 1.00 98.81 118 ASP A N 1
ATOM 906 C CA . ASP A 1 118 ? -14.242 0.343 -1.531 1.00 98.81 118 ASP A CA 1
ATOM 907 C C . ASP A 1 118 ? -13.716 -0.887 -0.760 1.00 98.81 118 ASP A C 1
ATOM 909 O O . ASP A 1 118 ? -14.177 -2.011 -0.951 1.00 98.81 118 ASP A O 1
ATOM 913 N N . ASN A 1 119 ? -12.714 -0.687 0.102 1.00 98.94 119 ASN A N 1
ATOM 914 C CA . ASN A 1 119 ? -12.198 -1.719 1.000 1.00 98.94 119 ASN A CA 1
ATOM 915 C C . ASN A 1 119 ? -12.845 -1.594 2.384 1.00 98.94 119 ASN A C 1
ATOM 917 O O . ASN A 1 119 ? -13.369 -0.542 2.759 1.00 98.94 119 ASN A O 1
ATOM 921 N N . ILE A 1 120 ? -12.746 -2.659 3.172 1.00 98.94 120 ILE A N 1
ATOM 922 C CA . ILE A 1 120 ? -13.059 -2.656 4.599 1.00 98.94 120 ILE A CA 1
ATOM 923 C C . ILE A 1 120 ? -11.763 -2.919 5.360 1.00 98.94 120 ILE A C 1
ATOM 925 O O . ILE A 1 120 ? -11.129 -3.956 5.170 1.00 98.94 120 ILE A O 1
ATOM 929 N N . VAL A 1 121 ? -11.371 -1.990 6.231 1.00 98.88 121 VAL A N 1
ATOM 930 C CA . VAL A 1 121 ? -10.150 -2.095 7.035 1.00 98.88 121 VAL A CA 1
ATOM 931 C C . VAL A 1 121 ? -10.504 -2.024 8.515 1.00 98.88 121 VAL A C 1
ATOM 933 O O . VAL A 1 121 ? -11.028 -1.017 8.983 1.00 98.88 121 VAL A O 1
ATOM 936 N N . THR A 1 122 ? -10.185 -3.075 9.266 1.00 98.75 122 THR A N 1
ATOM 937 C CA . THR A 1 122 ? -10.300 -3.091 10.730 1.00 98.75 122 THR A CA 1
ATOM 938 C C . THR A 1 122 ? -8.913 -2.973 11.344 1.00 98.75 122 THR A C 1
ATOM 940 O O . THR A 1 122 ? -8.099 -3.888 11.204 1.00 98.75 122 THR A O 1
ATOM 943 N N . GLN A 1 123 ? -8.646 -1.866 12.041 1.00 97.94 123 GLN A N 1
ATOM 944 C CA . GLN A 1 123 ? -7.326 -1.556 12.587 1.00 97.94 123 GLN A CA 1
ATOM 945 C C . GLN A 1 123 ? -7.377 -1.311 14.097 1.00 97.94 123 GLN A C 1
ATOM 947 O O . GLN A 1 123 ? -8.122 -0.465 14.592 1.00 97.94 123 GLN A O 1
ATOM 952 N N . GLN A 1 124 ? -6.543 -2.045 14.835 1.00 95.38 124 GLN A N 1
ATOM 953 C CA . GLN A 1 124 ? -6.459 -1.933 16.294 1.00 95.38 124 GLN A CA 1
ATOM 954 C C . GLN A 1 124 ? -5.255 -1.132 16.792 1.00 95.38 124 GLN A C 1
ATOM 956 O O . GLN A 1 124 ? -5.322 -0.583 17.890 1.00 95.38 124 GLN A O 1
ATOM 961 N N . VAL A 1 125 ? -4.166 -1.109 16.016 1.00 94.19 125 VAL A N 1
ATOM 962 C CA . VAL A 1 125 ? -2.879 -0.457 16.320 1.00 94.19 125 VAL A CA 1
ATOM 963 C C . VAL A 1 125 ? -2.198 0.016 15.028 1.00 94.19 125 VAL A C 1
ATOM 965 O O . VAL A 1 125 ? -2.555 -0.455 13.956 1.00 94.19 125 VAL A O 1
ATOM 968 N N . ASN A 1 126 ? -1.184 0.882 15.119 1.00 97.56 126 ASN A N 1
ATOM 969 C CA . ASN A 1 126 ? -0.396 1.391 13.980 1.00 97.56 126 ASN A CA 1
ATOM 970 C C . ASN A 1 126 ? -1.259 2.059 12.887 1.00 97.56 126 ASN A C 1
ATOM 972 O O . ASN A 1 126 ? -2.146 2.834 13.223 1.00 97.56 126 ASN A O 1
ATOM 976 N N . SER A 1 127 ? -0.974 1.827 11.597 1.00 98.38 127 SER A N 1
ATOM 977 C CA . SER A 1 127 ? -1.603 2.560 10.491 1.00 98.38 127 SER A CA 1
ATOM 978 C C . SER A 1 127 ? -2.640 1.716 9.748 1.00 98.38 127 SER A C 1
ATOM 980 O O . SER A 1 127 ? -2.331 0.622 9.288 1.00 98.38 127 SER A O 1
ATOM 982 N N . ALA A 1 128 ? -3.854 2.236 9.572 1.00 98.69 128 ALA A N 1
ATOM 983 C CA . ALA A 1 128 ? -4.920 1.631 8.776 1.00 98.69 128 ALA A CA 1
ATOM 984 C C . ALA A 1 128 ? -4.712 1.855 7.271 1.00 98.69 128 ALA A C 1
ATOM 986 O O . ALA A 1 128 ? -4.947 0.952 6.467 1.00 98.69 128 ALA A O 1
ATOM 987 N N . ALA A 1 129 ? -4.244 3.043 6.884 1.00 98.81 129 ALA A N 1
ATOM 988 C CA . ALA A 1 129 ? -3.895 3.338 5.502 1.00 98.81 129 ALA A CA 1
ATOM 989 C C . ALA A 1 129 ? -2.834 4.434 5.380 1.00 98.81 129 ALA A C 1
ATOM 991 O O . ALA A 1 129 ? -2.588 5.188 6.323 1.00 98.81 129 ALA A O 1
ATOM 992 N N . GLY A 1 130 ? -2.197 4.530 4.216 1.00 98.69 130 GLY A N 1
ATOM 993 C CA . GLY A 1 130 ? -1.304 5.645 3.923 1.00 98.69 130 GLY A CA 1
ATOM 994 C C . GLY A 1 130 ? -0.141 5.318 3.003 1.00 98.69 130 GLY A C 1
ATOM 995 O O . GLY A 1 130 ? -0.042 4.237 2.426 1.00 98.69 130 GLY A O 1
ATOM 996 N N . ILE A 1 131 ? 0.763 6.284 2.877 1.00 98.88 131 ILE A N 1
ATOM 997 C CA . ILE A 1 131 ? 2.001 6.159 2.112 1.00 98.88 131 ILE A CA 1
ATOM 998 C C . ILE A 1 131 ? 3.167 6.656 2.965 1.00 98.88 131 ILE A C 1
ATOM 1000 O O . ILE A 1 131 ? 3.077 7.689 3.628 1.00 98.88 131 ILE A O 1
ATOM 1004 N N . VAL A 1 132 ? 4.288 5.940 2.904 1.00 98.81 132 VAL A N 1
ATOM 1005 C CA . VAL A 1 132 ? 5.591 6.409 3.390 1.00 98.81 132 VAL A CA 1
ATOM 1006 C C . VAL A 1 132 ? 6.541 6.620 2.217 1.00 98.81 132 VAL A C 1
ATOM 1008 O O . VAL A 1 132 ? 6.475 5.914 1.210 1.00 98.81 132 VAL A O 1
ATOM 1011 N N . LYS A 1 133 ? 7.462 7.579 2.343 1.00 98.62 133 LYS A N 1
ATOM 1012 C CA . LYS A 1 133 ? 8.475 7.848 1.316 1.00 98.62 133 LYS A CA 1
ATOM 1013 C C . LYS A 1 133 ? 9.858 8.096 1.888 1.00 98.62 133 LYS A C 1
ATOM 1015 O O . LYS A 1 133 ? 9.997 8.558 3.022 1.00 98.62 133 LYS A O 1
ATOM 1020 N N . ALA A 1 134 ? 10.884 7.819 1.090 1.00 98.25 134 ALA A N 1
ATOM 1021 C CA . ALA A 1 134 ? 12.258 8.149 1.433 1.00 98.25 134 ALA A CA 1
ATOM 1022 C C . ALA A 1 134 ? 12.400 9.665 1.656 1.00 98.25 134 ALA A C 1
ATOM 1024 O O . ALA A 1 134 ? 11.914 10.467 0.860 1.00 98.25 134 ALA A O 1
ATOM 1025 N N . ALA A 1 135 ? 13.103 10.054 2.724 1.00 96.62 135 ALA A N 1
ATOM 1026 C CA . ALA A 1 135 ? 13.216 11.452 3.153 1.00 96.62 135 ALA A CA 1
ATOM 1027 C C . ALA A 1 135 ? 13.884 12.381 2.120 1.00 96.62 135 ALA A C 1
ATOM 1029 O O . ALA A 1 135 ? 13.745 13.595 2.204 1.00 96.62 135 ALA A O 1
ATOM 1030 N N . THR A 1 136 ? 14.613 11.819 1.155 1.00 97.06 136 THR A N 1
ATOM 1031 C CA . THR A 1 136 ? 15.279 12.556 0.073 1.00 97.06 136 THR A CA 1
ATOM 1032 C C . THR A 1 136 ? 14.351 12.938 -1.080 1.00 97.06 136 THR A C 1
ATOM 1034 O O . THR A 1 136 ? 14.755 13.724 -1.933 1.00 97.06 136 THR A O 1
ATOM 1037 N N . LEU A 1 137 ? 13.144 12.372 -1.144 1.00 97.69 137 LEU A N 1
ATOM 1038 C CA . LEU A 1 137 ? 12.169 12.639 -2.201 1.00 97.69 137 LEU A CA 1
ATOM 1039 C C . LEU A 1 137 ? 11.260 13.809 -1.818 1.00 97.69 137 LEU A C 1
ATOM 1041 O O . LEU A 1 137 ? 11.021 14.049 -0.635 1.00 97.69 137 LEU A O 1
ATOM 1045 N N . ASP A 1 138 ? 10.712 14.509 -2.810 1.00 97.69 138 ASP A N 1
ATOM 1046 C CA . ASP A 1 138 ? 9.682 15.532 -2.598 1.00 97.69 138 ASP A CA 1
ATOM 1047 C C . ASP A 1 138 ? 8.301 14.911 -2.288 1.00 97.69 138 ASP A C 1
ATOM 1049 O O . ASP A 1 138 ? 8.182 13.702 -2.074 1.00 97.69 138 ASP A O 1
ATOM 1053 N N . ASP A 1 139 ? 7.263 15.740 -2.180 1.00 98.12 139 ASP A N 1
ATOM 1054 C CA . ASP A 1 139 ? 5.907 15.327 -1.790 1.00 98.12 139 ASP A CA 1
ATOM 1055 C C . ASP A 1 139 ? 4.995 14.982 -2.985 1.00 98.12 139 ASP A C 1
ATOM 1057 O O . ASP A 1 139 ? 3.782 14.828 -2.821 1.00 98.12 139 ASP A O 1
ATOM 1061 N N . SER A 1 140 ? 5.549 14.822 -4.192 1.00 98.31 140 SER A N 1
ATOM 1062 C CA . SER A 1 140 ? 4.762 14.540 -5.404 1.00 98.31 140 SER A CA 1
ATOM 1063 C C . SER A 1 140 ? 3.961 13.238 -5.306 1.00 98.31 140 SER A C 1
ATOM 1065 O O . SER A 1 140 ? 2.839 13.170 -5.808 1.00 98.31 140 SER A O 1
ATOM 1067 N N . VAL A 1 141 ? 4.477 12.239 -4.575 1.00 98.62 141 VAL A N 1
ATOM 1068 C CA . VAL A 1 141 ? 3.777 10.969 -4.305 1.00 98.62 141 VAL A CA 1
ATOM 1069 C C . VAL A 1 141 ? 2.418 11.168 -3.622 1.00 98.62 141 VAL A C 1
ATOM 1071 O O . VAL A 1 141 ? 1.511 10.373 -3.840 1.00 98.62 141 VAL A O 1
ATOM 1074 N N . TYR A 1 142 ? 2.253 12.232 -2.833 1.00 98.38 142 TYR A N 1
ATOM 1075 C CA . TYR A 1 142 ? 1.003 12.540 -2.133 1.00 98.38 142 TYR A CA 1
ATOM 1076 C C . TYR A 1 142 ? 0.076 13.464 -2.932 1.00 98.38 142 TYR A C 1
ATOM 1078 O O . TYR A 1 142 ? -1.048 13.701 -2.508 1.00 98.38 142 TYR A O 1
ATOM 1086 N N . THR A 1 143 ? 0.554 14.054 -4.034 1.00 96.31 143 THR A N 1
ATOM 1087 C CA . THR A 1 143 ? -0.140 15.149 -4.731 1.00 96.31 143 THR A CA 1
ATOM 1088 C C . THR A 1 143 ? -0.301 14.868 -6.222 1.00 96.31 143 THR A C 1
ATOM 1090 O O . THR A 1 143 ? -1.359 14.441 -6.669 1.00 96.31 143 THR A O 1
ATOM 1093 N N . SER A 1 144 ? 0.741 15.097 -7.018 1.00 97.62 144 SER A N 1
ATOM 1094 C CA . SER A 1 144 ? 0.669 15.078 -8.482 1.00 97.62 144 SER A CA 1
ATOM 1095 C C . SER A 1 144 ? 0.762 13.681 -9.098 1.00 97.62 144 SER A C 1
ATOM 1097 O O . SER A 1 144 ? 0.489 13.520 -10.285 1.00 97.62 144 SER A O 1
ATOM 1099 N N . TRP A 1 145 ? 1.137 12.663 -8.320 1.00 98.38 145 TRP A N 1
ATOM 1100 C CA . TRP A 1 145 ? 1.305 11.288 -8.805 1.00 98.38 145 TRP A CA 1
ATOM 1101 C C . TRP A 1 145 ? 0.017 10.458 -8.774 1.00 98.38 145 TRP A C 1
ATOM 1103 O O . TRP A 1 145 ? 0.056 9.259 -9.025 1.00 98.38 145 TRP A O 1
ATOM 1113 N N . GLY A 1 146 ? -1.133 11.067 -8.477 1.00 98.19 146 GLY A N 1
ATOM 1114 C CA . GLY A 1 146 ? -2.436 10.422 -8.663 1.00 98.19 146 GLY A CA 1
ATOM 1115 C C . GLY A 1 146 ? -2.731 9.260 -7.710 1.00 98.19 146 GLY A C 1
ATOM 1116 O O . GLY A 1 146 ? -3.656 8.492 -7.978 1.00 98.19 146 GLY A O 1
ATOM 1117 N N . ASN A 1 147 ? -1.968 9.130 -6.619 1.00 98.81 147 ASN A N 1
ATOM 1118 C CA . ASN A 1 147 ? -2.233 8.162 -5.561 1.00 98.81 147 ASN A CA 1
ATOM 1119 C C . ASN A 1 147 ? -3.432 8.625 -4.728 1.00 98.81 147 ASN A C 1
ATOM 1121 O O . ASN A 1 147 ? -3.441 9.748 -4.226 1.00 98.81 147 ASN A O 1
ATOM 1125 N N . ARG A 1 148 ? -4.438 7.765 -4.585 1.00 98.25 148 ARG A N 1
ATOM 1126 C CA . ARG A 1 148 ? -5.749 8.113 -4.034 1.00 98.25 148 ARG A CA 1
ATOM 1127 C C . ARG A 1 148 ? -6.315 7.003 -3.160 1.00 98.25 148 ARG A C 1
ATOM 1129 O O . ARG A 1 148 ? -6.268 5.830 -3.525 1.00 98.25 148 ARG A O 1
ATOM 1136 N N . PHE A 1 149 ? -6.876 7.401 -2.023 1.00 98.50 149 PHE A N 1
ATOM 1137 C CA . PHE A 1 149 ? -7.549 6.520 -1.074 1.00 98.50 149 PHE A CA 1
ATOM 1138 C C . PHE A 1 149 ? -8.968 7.045 -0.854 1.00 98.50 149 PHE A C 1
ATOM 1140 O O . PHE A 1 149 ? -9.147 8.083 -0.232 1.00 98.50 149 PHE A O 1
ATOM 1147 N N . GLN A 1 150 ? -9.984 6.370 -1.381 1.00 96.69 150 GLN A N 1
ATOM 1148 C CA . GLN A 1 150 ? -11.363 6.876 -1.384 1.00 96.69 150 GLN A CA 1
ATOM 1149 C C . GLN A 1 150 ? -12.341 5.785 -0.960 1.00 96.69 150 GLN A C 1
ATOM 1151 O O . GLN A 1 150 ? -12.062 4.611 -1.141 1.00 96.69 150 GLN A O 1
ATOM 1156 N N . ASN A 1 151 ? -13.491 6.139 -0.387 1.00 96.44 151 ASN A N 1
ATOM 1157 C CA . ASN A 1 151 ? -14.595 5.206 -0.097 1.00 96.44 151 ASN A CA 1
ATOM 1158 C C . ASN A 1 151 ? -14.205 3.916 0.662 1.00 96.44 151 ASN A C 1
ATOM 1160 O O . ASN A 1 151 ? -14.881 2.897 0.563 1.00 96.44 151 ASN A O 1
ATOM 1164 N N . THR A 1 152 ? -13.106 3.927 1.416 1.00 98.31 152 THR A N 1
ATOM 1165 C CA . THR A 1 152 ? -12.713 2.795 2.261 1.00 98.31 152 THR A CA 1
ATOM 1166 C C . THR A 1 152 ? -13.381 2.953 3.618 1.00 98.31 152 THR A C 1
ATOM 1168 O O . THR A 1 152 ? -13.350 4.029 4.208 1.00 98.31 152 THR A O 1
ATOM 1171 N N . THR A 1 153 ? -13.998 1.883 4.110 1.00 98.56 153 THR A N 1
ATOM 1172 C CA . THR A 1 153 ? -14.630 1.866 5.430 1.00 98.56 153 THR A CA 1
ATOM 1173 C C . THR A 1 153 ? -13.605 1.436 6.470 1.00 98.56 153 THR A C 1
ATOM 1175 O O . THR A 1 153 ? -13.057 0.336 6.379 1.00 98.56 153 THR A O 1
ATOM 1178 N N . TYR A 1 154 ? -13.366 2.284 7.470 1.00 98.50 154 TYR A N 1
ATOM 1179 C CA . TYR A 1 154 ? -12.408 2.026 8.544 1.00 98.50 154 TYR A CA 1
ATOM 1180 C C . TYR A 1 154 ? -13.121 1.724 9.866 1.00 98.50 154 TYR A C 1
ATOM 1182 O O . TYR A 1 154 ? -13.902 2.534 10.363 1.00 98.50 154 TYR A O 1
ATOM 1190 N N . TYR A 1 155 ? -12.807 0.580 10.470 1.00 98.50 155 TYR A N 1
ATOM 1191 C CA . TYR A 1 155 ? -13.191 0.224 11.834 1.00 98.50 155 TYR A CA 1
ATOM 1192 C C . TYR A 1 155 ? -11.961 0.337 12.736 1.00 98.50 155 TYR A C 1
ATOM 1194 O O . TYR A 1 155 ? -11.093 -0.535 12.739 1.00 98.50 155 TYR A O 1
ATOM 1202 N N . LEU A 1 156 ? -11.866 1.443 13.473 1.00 98.25 156 LEU A N 1
ATOM 1203 C CA . LEU A 1 156 ? -10.709 1.781 14.305 1.00 98.25 156 LEU A CA 1
ATOM 1204 C C . LEU A 1 156 ? -11.011 1.509 15.782 1.00 98.25 156 LEU A C 1
ATOM 1206 O O . LEU A 1 156 ? -12.117 1.790 16.244 1.00 98.25 156 LEU A O 1
ATOM 1210 N N . SER A 1 157 ? -10.032 0.999 16.537 1.00 96.81 157 SER A N 1
ATOM 1211 C CA . SER A 1 157 ? -10.200 0.761 17.984 1.00 96.81 157 SER A CA 1
ATOM 1212 C C . SER A 1 157 ? -10.424 2.055 18.783 1.00 96.81 157 SER A C 1
ATOM 1214 O O . SER A 1 157 ? -11.180 2.050 19.753 1.00 96.81 157 SER A O 1
ATOM 1216 N N . ASP A 1 158 ? -9.811 3.161 18.352 1.00 94.69 158 ASP A N 1
ATOM 1217 C CA . ASP A 1 158 ? -10.070 4.524 18.827 1.00 94.69 158 ASP A CA 1
ATOM 1218 C C . ASP A 1 158 ? -9.943 5.502 17.643 1.00 94.69 158 ASP A C 1
ATOM 1220 O O . ASP A 1 158 ? -8.824 5.797 17.218 1.00 94.69 158 ASP A O 1
ATOM 1224 N N . PRO A 1 159 ? -11.051 6.025 17.089 1.00 88.19 159 PRO A N 1
ATOM 1225 C CA . PRO A 1 159 ? -11.013 6.901 15.915 1.00 88.19 159 PRO A CA 1
ATOM 1226 C C . PRO A 1 159 ? -10.301 8.245 16.156 1.00 88.19 159 PRO A C 1
ATOM 1228 O O . PRO A 1 159 ? -9.983 8.941 15.193 1.00 88.19 159 PRO A O 1
ATOM 1231 N N . ASN A 1 160 ? -10.015 8.606 17.415 1.00 91.94 160 ASN A N 1
ATOM 1232 C CA . ASN A 1 160 ? -9.270 9.822 17.750 1.00 91.94 160 ASN A CA 1
ATOM 1233 C C . ASN A 1 160 ? -7.747 9.640 17.666 1.00 91.94 160 ASN A C 1
ATOM 1235 O O . ASN A 1 160 ? -7.016 10.628 17.736 1.00 91.94 160 ASN A O 1
ATOM 1239 N N . GLN A 1 161 ? -7.252 8.403 17.541 1.00 96.56 161 GLN A N 1
ATOM 1240 C CA . GLN A 1 161 ? -5.825 8.155 17.337 1.00 96.56 161 GLN A CA 1
ATOM 1241 C C . GLN A 1 161 ? -5.438 8.325 15.866 1.00 96.56 161 GLN A C 1
ATOM 1243 O O . GLN A 1 161 ? -6.268 8.144 14.967 1.00 96.56 161 GLN A O 1
ATOM 1248 N N . PRO A 1 162 ? -4.168 8.657 15.590 1.00 97.25 162 PRO A N 1
ATOM 1249 C CA . PRO A 1 162 ? -3.752 8.950 14.237 1.00 97.25 162 PRO A CA 1
ATOM 1250 C C . PRO A 1 162 ? -3.353 7.663 13.490 1.00 97.25 162 PRO A C 1
ATOM 1252 O O . PRO A 1 162 ? -2.200 7.232 13.512 1.00 97.25 162 PRO A O 1
ATOM 1255 N N . TYR A 1 163 ? -4.341 7.041 12.843 1.00 98.44 163 TYR A N 1
ATOM 1256 C CA . TYR A 1 163 ? -4.225 5.774 12.110 1.00 98.44 163 TYR A CA 1
ATOM 1257 C C . TYR A 1 163 ? -3.776 5.919 10.650 1.00 98.44 163 TYR A C 1
ATOM 1259 O O . TYR A 1 163 ? -3.648 4.917 9.952 1.00 98.44 163 TYR A O 1
ATOM 1267 N N . PHE A 1 164 ? -3.554 7.130 10.148 1.00 98.75 164 PHE A N 1
ATOM 1268 C CA . PHE A 1 164 ? -3.284 7.349 8.727 1.00 98.75 164 PHE A CA 1
ATOM 1269 C C . PHE A 1 164 ? -1.926 7.990 8.516 1.00 98.75 164 PHE A C 1
ATOM 1271 O O . PHE A 1 164 ? -1.575 8.897 9.257 1.00 98.75 164 PHE A O 1
ATOM 1278 N N . VAL A 1 165 ? -1.169 7.559 7.506 1.00 98.50 165 VAL A N 1
ATOM 1279 C CA . VAL A 1 165 ? 0.130 8.173 7.185 1.00 98.50 165 VAL A CA 1
ATOM 1280 C C . VAL A 1 165 ? 0.052 8.912 5.858 1.00 98.50 165 VAL A C 1
ATOM 1282 O O . VAL A 1 165 ? -0.071 8.293 4.803 1.00 98.50 165 VAL A O 1
ATOM 1285 N N . TRP A 1 166 ? 0.147 10.238 5.901 1.00 98.44 166 TRP A N 1
ATOM 1286 C CA . TRP A 1 166 ? 0.120 11.100 4.717 1.00 98.44 166 TRP A CA 1
ATOM 1287 C C . TRP A 1 166 ? 1.017 12.317 4.926 1.00 98.44 166 TRP A C 1
ATOM 1289 O O . TRP A 1 166 ? 1.161 12.788 6.052 1.00 98.44 166 TRP A O 1
ATOM 1299 N N . PHE A 1 167 ? 1.665 12.822 3.869 1.00 97.94 167 PHE A N 1
ATOM 1300 C CA . PHE A 1 167 ? 2.645 13.921 3.976 1.00 97.94 167 PHE A CA 1
ATOM 1301 C C . PHE A 1 167 ? 3.717 13.702 5.060 1.00 97.94 167 PHE A C 1
ATOM 1303 O O . PHE A 1 167 ? 4.157 14.640 5.724 1.00 97.94 167 PHE A O 1
ATOM 1310 N N . SER A 1 168 ? 4.151 12.451 5.252 1.00 96.81 168 SER A N 1
ATOM 1311 C CA . SER A 1 168 ? 5.112 12.068 6.302 1.00 96.81 168 SER A CA 1
ATOM 1312 C C . SER A 1 168 ? 4.651 12.420 7.729 1.00 96.81 168 SER A C 1
ATOM 1314 O O . SER A 1 168 ? 5.474 12.614 8.624 1.00 96.81 168 SER A O 1
ATOM 1316 N N . GLN A 1 169 ? 3.339 12.509 7.943 1.00 97.81 169 GLN A N 1
ATOM 1317 C CA . GLN A 1 169 ? 2.691 12.778 9.223 1.00 97.81 169 GLN A CA 1
ATOM 1318 C C . GLN A 1 169 ? 1.646 11.704 9.514 1.00 97.81 169 GLN A C 1
ATOM 1320 O O . GLN A 1 169 ? 1.158 11.038 8.602 1.00 97.81 169 GLN A O 1
ATOM 1325 N N . TYR A 1 170 ? 1.302 11.562 10.793 1.00 98.06 170 TYR A N 1
ATOM 1326 C CA . TYR A 1 170 ? 0.193 10.720 11.219 1.00 98.06 170 TYR A CA 1
ATOM 1327 C C . TYR A 1 170 ? -1.070 11.566 11.378 1.00 98.06 170 TYR A C 1
ATOM 1329 O O . TYR A 1 170 ? -1.031 12.609 12.034 1.00 98.06 170 TYR A O 1
ATOM 1337 N N . TRP A 1 171 ? -2.170 11.123 10.780 1.00 98.19 171 TRP A N 1
ATOM 1338 C CA . TRP A 1 171 ? -3.455 11.813 10.729 1.00 98.19 171 TRP A CA 1
ATOM 1339 C C . TRP A 1 171 ? -4.548 10.992 11.407 1.00 98.19 171 TRP A C 1
ATOM 1341 O O . TRP A 1 171 ? -4.535 9.760 11.349 1.00 98.19 171 TRP A O 1
ATOM 1351 N N . THR A 1 172 ? -5.499 11.677 12.041 1.00 97.81 172 THR A N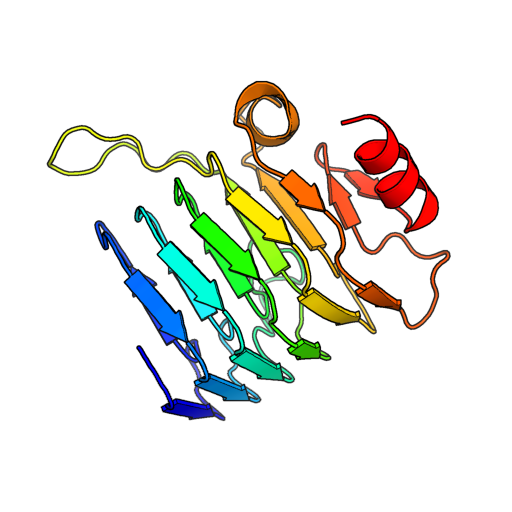 1
ATOM 1352 C CA . THR A 1 172 ? -6.749 11.075 12.531 1.00 97.81 172 THR A CA 1
ATOM 1353 C C . THR A 1 172 ? -7.704 10.779 11.375 1.00 97.81 172 THR A C 1
ATOM 1355 O O . THR A 1 172 ? -7.504 11.262 10.256 1.00 97.81 172 THR A O 1
ATOM 1358 N N . LEU A 1 173 ? -8.768 10.015 11.646 1.00 97.62 173 LEU A N 1
ATOM 1359 C CA . LEU A 1 173 ? -9.815 9.750 10.654 1.00 97.62 173 LEU A CA 1
ATOM 1360 C C . LEU A 1 173 ? -10.447 11.050 10.132 1.00 97.62 173 LEU A C 1
ATOM 1362 O O . LEU A 1 173 ? -10.554 11.228 8.926 1.00 97.62 173 LEU A O 1
ATOM 1366 N N . ASP A 1 174 ? -10.746 12.006 11.016 1.00 96.94 174 ASP A N 1
ATOM 1367 C CA . ASP A 1 174 ? -11.324 13.298 10.621 1.00 96.94 174 ASP A CA 1
ATOM 1368 C C . ASP A 1 174 ? -10.431 14.076 9.638 1.00 96.94 174 ASP A C 1
ATOM 1370 O O . ASP A 1 174 ? -10.921 14.670 8.675 1.00 96.94 174 ASP A O 1
ATOM 1374 N N . GLN A 1 175 ? -9.111 14.089 9.864 1.00 97.00 175 GLN A N 1
ATOM 1375 C CA . GLN A 1 175 ? -8.156 14.753 8.968 1.00 97.00 175 GLN A CA 1
ATOM 1376 C C . GLN A 1 175 ? -8.078 14.044 7.613 1.00 97.00 175 GLN A C 1
ATOM 1378 O O . GLN A 1 175 ? -8.056 14.703 6.572 1.00 97.00 175 GLN A O 1
ATOM 1383 N N . TRP A 1 176 ? -8.057 12.710 7.640 1.00 97.56 176 TRP A N 1
ATOM 1384 C CA . TRP A 1 176 ? -8.036 11.866 6.452 1.00 97.56 176 TRP A CA 1
ATOM 1385 C C . TRP A 1 176 ? -9.287 12.064 5.589 1.00 97.56 176 TRP A C 1
ATOM 1387 O O . TRP A 1 176 ? -9.174 12.363 4.400 1.00 97.56 176 TRP A O 1
ATOM 1397 N N . ASP A 1 177 ? -10.471 12.002 6.193 1.00 96.44 177 ASP A N 1
ATOM 1398 C CA . ASP A 1 177 ? -11.748 12.179 5.500 1.00 96.44 177 ASP A CA 1
ATOM 1399 C C . ASP A 1 177 ? -11.912 13.607 4.969 1.00 96.44 177 ASP A C 1
ATOM 1401 O O . ASP A 1 177 ? -12.347 13.810 3.832 1.00 96.44 177 ASP A O 1
ATOM 1405 N N . THR A 1 178 ? -11.499 14.613 5.750 1.00 96.50 178 THR A N 1
ATOM 1406 C CA . THR A 1 178 ? -11.509 16.013 5.301 1.00 96.50 178 THR A CA 1
ATOM 1407 C C . THR A 1 178 ? -10.669 16.184 4.040 1.00 96.50 178 THR A C 1
ATOM 1409 O O . THR A 1 178 ? -11.128 16.809 3.083 1.00 96.50 178 THR A O 1
ATOM 1412 N N . TYR A 1 179 ? -9.462 15.612 4.015 1.00 96.12 179 TYR A N 1
ATOM 1413 C CA . TYR A 1 179 ? -8.577 15.699 2.859 1.00 96.12 179 TYR A CA 1
ATOM 1414 C C . TYR A 1 179 ? -9.217 15.088 1.610 1.00 96.12 179 TYR A C 1
ATOM 1416 O O . TYR A 1 179 ? -9.255 15.750 0.577 1.00 96.12 179 TYR A O 1
ATOM 1424 N N . TRP A 1 180 ? -9.773 13.877 1.704 1.00 94.94 180 TRP A N 1
ATOM 1425 C CA . TRP A 1 180 ? -10.354 13.183 0.549 1.00 94.94 180 TRP A CA 1
ATOM 1426 C C . TRP A 1 180 ? -11.712 13.729 0.098 1.00 94.94 180 TRP A C 1
ATOM 1428 O O . TRP A 1 180 ? -12.090 13.516 -1.050 1.00 94.94 180 TRP A O 1
ATOM 1438 N N . SER A 1 181 ? -12.424 14.481 0.941 1.00 90.94 181 SER A N 1
ATOM 1439 C CA . SER A 1 181 ? -13.708 15.101 0.574 1.00 90.94 181 SER A CA 1
ATOM 1440 C C . SER A 1 181 ? -13.611 16.212 -0.488 1.00 90.94 181 SER A C 1
ATOM 1442 O O . SER A 1 181 ? -14.632 16.620 -1.041 1.00 90.94 181 SER A O 1
ATOM 1444 N N . VAL A 1 182 ? -12.400 16.712 -0.765 1.00 88.00 182 VAL A N 1
ATOM 1445 C CA . VAL A 1 182 ? -12.134 17.834 -1.686 1.00 88.00 182 VAL A CA 1
ATOM 1446 C C . VAL A 1 182 ? -11.163 17.487 -2.825 1.00 88.00 182 VAL A C 1
ATOM 1448 O O . VAL A 1 182 ? -10.744 18.398 -3.543 1.00 88.00 182 VAL A O 1
ATOM 1451 N N . GLN A 1 183 ? -10.779 16.212 -2.967 1.00 81.38 183 GLN A N 1
ATOM 1452 C CA . GLN A 1 183 ? -9.915 15.709 -4.052 1.00 81.38 183 GLN A CA 1
ATOM 1453 C C . GLN A 1 183 ? -10.722 15.141 -5.219 1.00 81.38 183 GLN A C 1
ATOM 1455 O O . GLN A 1 183 ? -11.819 14.590 -4.975 1.00 81.38 183 GLN A O 1
#

Secondary structure (DSSP, 8-state):
-BS-EEES-SS-SEEEESS--SEEEES-EEES-SS-SEEEES-EEEEEES-EEES----TT-SSTTT--SEEEES-EEEEEES-EEES-SS-EEEEE----B-TTS-B---BS-EEES-EEEESSS-SEEEEE-TTS-SGGGTTT--EEES-EEEES-TTS--EEETTEEE-HHHHHHHHTT-

Foldseek 3Di:
DEAEEAEPACEEREEDEAAAEQEEAYAYEYYHHCAAPYEYYLYEAYEHAQYEFYQYQHDPVDLALVRYENAEYELYENYEHAHYEHENYSEAHEYEAEQDAAHPVRHGSHLAQYHAAHYEFEYEDAAHYEYDYDPPDDQCSQPVRNHDHPHYHYHYPDQQFQRYAHPNDGHGPVVVCVVRVVD

Sequence (183 aa):
MRQNYAHDNVGPGLWTDINNDYVDYENNHTARNLGGGIIQEISYHATIRNNLIEDDGFSSNGNTFWYGAGILLSNSSDVEVYGNTVTNCMNGIGGIQAVRGNGPDGLPYVLQNLYVHDNIVTQQVNSAAGIVKAATLDDSVYTSWGNRFQNTTYYLSDPNQPYFVWFSQYWTLDQWDTYWSVQ

pLDDT: mean 97.56, std 2.15, range [81.38, 98.94]

Radius of gyration: 14.82 Å; chains: 1; bounding box: 30×38×39 Å